Protein AF-A0A380FHE4-F1 (afdb_monomer_lite)

Structure (mmCIF, N/CA/C/O backbone)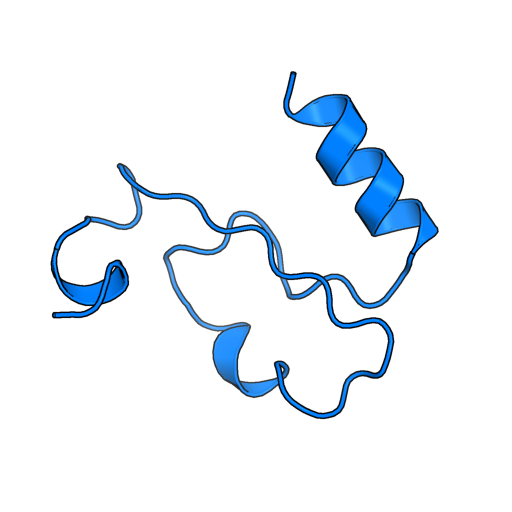:
data_AF-A0A380FHE4-F1
#
_entry.id   AF-A0A380FHE4-F1
#
loop_
_atom_site.group_PDB
_atom_site.id
_atom_site.type_symbol
_atom_site.label_atom_id
_atom_site.label_alt_id
_atom_site.label_comp_id
_atom_site.label_asym_id
_atom_site.label_entity_id
_atom_site.label_seq_id
_atom_site.pdbx_PDB_ins_code
_atom_site.Cartn_x
_atom_site.Cartn_y
_atom_site.Cartn_z
_atom_site.occupancy
_atom_site.B_iso_or_equiv
_atom_site.auth_seq_id
_atom_site.auth_comp_id
_atom_site.auth_asym_id
_atom_site.auth_atom_id
_atom_site.pdbx_PDB_model_num
ATOM 1 N N . MET A 1 1 ? 4.645 1.864 19.080 1.00 47.88 1 MET A N 1
ATOM 2 C CA . MET A 1 1 ? 3.207 1.529 18.948 1.00 47.88 1 MET A CA 1
ATOM 3 C C . MET A 1 1 ? 2.734 2.036 17.592 1.00 47.88 1 MET A C 1
ATOM 5 O O . MET A 1 1 ? 2.948 3.207 17.315 1.00 47.88 1 MET A O 1
ATOM 9 N N . SER A 1 2 ? 2.224 1.145 16.737 1.00 72.62 2 SER A N 1
ATOM 10 C CA . SER A 1 2 ? 2.024 1.372 15.294 1.00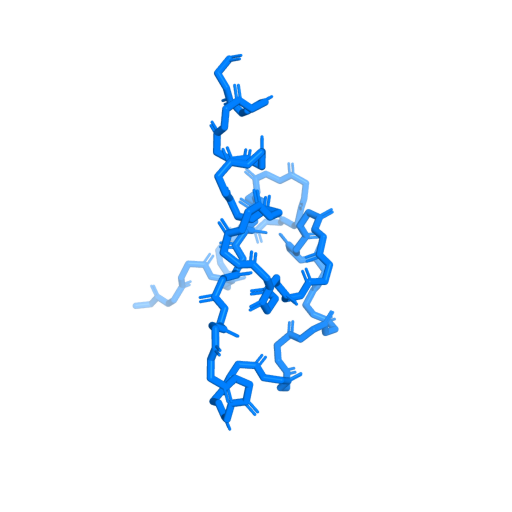 72.62 2 SER A CA 1
ATOM 11 C C . SER A 1 2 ? 0.892 2.366 14.980 1.00 72.62 2 SER A C 1
ATOM 13 O O . SER A 1 2 ? -0.135 2.352 15.656 1.00 72.62 2 SER A O 1
ATOM 15 N N . LEU A 1 3 ? 1.068 3.198 13.944 1.00 67.94 3 LEU A N 1
ATOM 16 C CA . LEU A 1 3 ? 0.110 4.226 13.490 1.00 67.94 3 LEU A CA 1
ATOM 17 C C . LEU A 1 3 ? -1.271 3.650 13.131 1.00 67.94 3 LEU A C 1
ATOM 19 O O . LEU A 1 3 ? -2.286 4.290 13.390 1.00 67.94 3 LEU A O 1
ATOM 23 N N . LEU A 1 4 ? -1.306 2.422 12.608 1.00 68.62 4 LEU A N 1
ATOM 24 C CA . LEU A 1 4 ? -2.529 1.712 12.210 1.00 68.62 4 LEU A CA 1
ATOM 25 C C . LEU A 1 4 ? -3.445 1.348 13.390 1.00 68.62 4 LEU A C 1
ATOM 27 O O . LEU A 1 4 ? -4.650 1.245 13.216 1.00 68.62 4 LEU A O 1
ATOM 31 N N . TYR A 1 5 ? -2.889 1.162 14.592 1.00 65.00 5 TYR A N 1
ATOM 32 C CA . TYR A 1 5 ? -3.659 0.752 15.777 1.00 65.00 5 TYR A CA 1
ATOM 33 C C . TYR A 1 5 ? -4.309 1.920 16.521 1.00 65.00 5 TYR A C 1
ATOM 35 O O . TYR A 1 5 ? -5.156 1.698 17.381 1.00 65.00 5 TYR A O 1
ATOM 43 N N . LYS A 1 6 ? -3.872 3.153 16.248 1.00 74.56 6 LYS A N 1
ATOM 44 C CA . LYS A 1 6 ? -4.345 4.348 16.957 1.00 74.56 6 LYS A CA 1
ATOM 45 C C . LYS A 1 6 ? -5.358 5.170 16.174 1.00 74.56 6 LYS A C 1
ATOM 47 O O . LYS A 1 6 ? -6.039 5.972 16.793 1.00 74.56 6 LYS A O 1
ATOM 52 N N . ASN A 1 7 ? -5.428 4.996 14.857 1.00 79.06 7 ASN A N 1
ATOM 53 C CA . ASN A 1 7 ? -6.230 5.857 13.999 1.00 79.06 7 ASN A CA 1
ATOM 54 C C . ASN A 1 7 ? -7.317 5.046 13.304 1.00 79.06 7 ASN A C 1
ATOM 56 O O . ASN A 1 7 ? -7.051 3.976 12.744 1.00 79.06 7 ASN A O 1
ATOM 60 N N . HIS A 1 8 ? -8.533 5.580 13.326 1.00 75.81 8 HIS A N 1
ATOM 61 C CA . HIS A 1 8 ? -9.621 5.057 12.521 1.00 75.81 8 HIS A CA 1
ATOM 62 C C . HIS A 1 8 ? -9.334 5.298 11.022 1.00 75.81 8 HIS A C 1
ATOM 64 O O . HIS A 1 8 ? -8.666 6.275 10.672 1.00 75.81 8 HIS A O 1
ATOM 70 N N . PRO A 1 9 ? -9.830 4.434 10.119 1.00 75.69 9 PRO A N 1
ATOM 71 C CA . PRO A 1 9 ? -9.619 4.568 8.672 1.00 75.69 9 PRO A CA 1
ATOM 72 C C . PRO A 1 9 ? -10.197 5.861 8.067 1.00 75.69 9 PRO A C 1
ATOM 74 O O . PRO A 1 9 ? -9.826 6.245 6.959 1.00 75.69 9 PRO A O 1
ATOM 77 N N . GLU A 1 10 ? -11.083 6.555 8.786 1.00 77.12 10 GLU A N 1
ATOM 78 C CA . GLU A 1 10 ? -11.587 7.882 8.408 1.00 77.12 10 GLU A CA 1
ATOM 79 C C . GLU A 1 10 ? -10.612 9.024 8.751 1.00 77.12 10 GLU A C 1
ATOM 81 O O . GLU A 1 10 ? -10.596 10.039 8.060 1.00 77.12 10 GLU A O 1
ATOM 86 N N . GLU A 1 11 ? -9.774 8.846 9.777 1.00 78.94 11 GLU A N 1
ATOM 87 C CA . GLU A 1 11 ? -8.843 9.868 10.273 1.00 78.94 11 GLU A CA 1
ATOM 88 C C . GLU A 1 11 ? -7.451 9.741 9.649 1.00 78.94 11 GLU A C 1
ATOM 90 O O . GLU A 1 11 ? -6.744 10.734 9.475 1.00 78.94 11 GLU A O 1
ATOM 95 N N . LEU A 1 12 ? -7.049 8.517 9.294 1.00 80.31 12 LEU A N 1
ATOM 96 C CA . LEU A 1 12 ? -5.757 8.242 8.680 1.00 80.31 12 LEU A CA 1
ATOM 97 C C . LEU A 1 12 ? -5.930 7.456 7.388 1.00 80.31 12 LEU A C 1
ATOM 99 O O . LEU A 1 12 ? -6.360 6.303 7.373 1.00 80.31 12 LEU A O 1
ATOM 103 N N . ARG A 1 13 ? -5.508 8.109 6.312 1.00 78.31 13 ARG A N 1
ATOM 104 C CA . ARG A 1 13 ? -5.568 7.620 4.947 1.00 78.31 13 ARG A CA 1
ATOM 105 C C . ARG A 1 13 ? -4.159 7.416 4.409 1.00 78.31 13 ARG A C 1
ATOM 107 O O . ARG A 1 13 ? -3.354 8.342 4.395 1.00 78.31 13 ARG A O 1
ATOM 114 N N . LEU A 1 14 ? -3.857 6.191 3.999 1.00 82.69 14 LEU A N 1
ATOM 115 C CA . LEU A 1 14 ? -2.544 5.775 3.523 1.00 82.69 14 LEU A CA 1
ATOM 116 C C . LEU A 1 14 ? -2.557 5.582 2.007 1.00 82.69 14 LEU A C 1
ATOM 118 O O . LEU A 1 14 ? -3.502 5.040 1.431 1.00 82.69 14 LEU A O 1
ATOM 122 N N . LEU A 1 15 ? -1.470 6.013 1.375 1.00 83.75 15 LEU A N 1
ATOM 123 C CA . LEU A 1 15 ? -1.166 5.756 -0.024 1.00 83.75 15 LEU A CA 1
ATOM 124 C C . LEU A 1 15 ? 0.103 4.904 -0.069 1.00 83.75 15 LEU A C 1
ATOM 126 O O . LEU A 1 15 ? 1.167 5.361 0.346 1.00 83.75 15 LEU A O 1
ATOM 130 N N . LEU A 1 16 ? -0.014 3.666 -0.545 1.00 84.88 16 LEU A N 1
ATOM 131 C CA . LEU A 1 16 ? 1.119 2.751 -0.680 1.00 84.88 16 LEU A CA 1
ATOM 132 C C . LEU A 1 16 ? 1.537 2.650 -2.143 1.00 84.88 16 LEU A C 1
ATOM 134 O O . LEU A 1 16 ? 0.697 2.468 -3.023 1.00 84.88 16 LEU A O 1
ATOM 138 N N . ILE A 1 17 ? 2.841 2.766 -2.388 1.00 83.94 17 ILE A N 1
ATOM 139 C CA . ILE A 1 17 ? 3.440 2.743 -3.722 1.00 83.94 17 ILE A CA 1
ATOM 140 C C . ILE A 1 17 ? 4.518 1.655 -3.715 1.00 83.94 17 ILE A C 1
ATOM 142 O O . ILE A 1 17 ? 5.547 1.815 -3.061 1.00 83.94 17 ILE A O 1
ATOM 146 N N . ASP A 1 18 ? 4.272 0.552 -4.422 1.00 82.12 18 ASP A N 1
ATOM 147 C CA . ASP A 1 18 ? 5.201 -0.576 -4.566 1.00 82.12 18 ASP A CA 1
ATOM 148 C C . ASP A 1 18 ? 5.467 -0.849 -6.054 1.00 82.12 18 ASP A C 1
ATOM 150 O O . ASP A 1 18 ? 4.778 -1.662 -6.673 1.00 82.12 18 ASP A O 1
ATOM 154 N N . PRO A 1 19 ? 6.479 -0.203 -6.656 1.00 77.06 19 PRO A N 1
ATOM 155 C CA . PRO A 1 19 ? 6.794 -0.391 -8.069 1.00 77.06 19 PRO A CA 1
ATOM 156 C C . PRO A 1 19 ? 7.379 -1.771 -8.395 1.00 77.06 19 PRO A C 1
ATOM 158 O O . PRO A 1 19 ? 7.571 -2.089 -9.567 1.00 77.06 19 PRO A O 1
ATOM 161 N N . LYS A 1 20 ? 7.710 -2.580 -7.381 1.00 72.81 20 LYS A N 1
ATOM 162 C CA . LYS A 1 20 ? 8.276 -3.920 -7.557 1.00 72.81 20 LYS A CA 1
ATOM 163 C C . LYS A 1 20 ? 7.246 -5.032 -7.337 1.00 72.81 20 LYS A C 1
ATOM 165 O O . LYS A 1 20 ? 7.489 -6.140 -7.797 1.00 72.81 20 LYS A O 1
ATOM 170 N N . MET A 1 21 ? 6.105 -4.739 -6.711 1.00 67.19 21 MET A N 1
ATOM 171 C CA . MET A 1 21 ? 5.016 -5.669 -6.404 1.00 67.19 21 MET A CA 1
ATOM 172 C C . MET A 1 21 ? 5.499 -6.939 -5.678 1.00 67.19 21 MET A C 1
ATOM 174 O O . MET A 1 21 ? 5.117 -8.050 -6.040 1.00 67.19 21 MET A O 1
ATOM 178 N N . VAL A 1 22 ? 6.371 -6.797 -4.673 1.00 67.81 22 VAL A N 1
ATOM 179 C CA . VAL A 1 22 ? 6.936 -7.962 -3.954 1.00 67.81 22 VAL A CA 1
ATOM 180 C C . VAL A 1 22 ? 6.585 -7.954 -2.472 1.00 67.81 22 VAL A C 1
ATOM 182 O O . VAL A 1 22 ? 6.350 -9.018 -1.905 1.00 67.81 22 VAL A O 1
ATOM 185 N N . GLU A 1 23 ? 6.509 -6.782 -1.840 1.00 73.19 23 GLU A N 1
ATOM 186 C CA . GLU A 1 23 ? 6.453 -6.700 -0.375 1.00 73.19 23 GLU A CA 1
ATOM 187 C C . GLU A 1 23 ? 5.119 -6.154 0.137 1.00 73.19 23 GLU A C 1
ATOM 189 O O . GLU A 1 23 ? 4.659 -6.570 1.201 1.00 73.19 23 GLU A O 1
ATOM 194 N N . LEU A 1 24 ? 4.454 -5.271 -0.623 1.00 73.38 24 LEU A N 1
ATOM 195 C CA . LEU A 1 24 ? 3.252 -4.586 -0.143 1.00 73.38 24 LEU A CA 1
ATOM 196 C C . LEU A 1 24 ? 1.916 -5.182 -0.613 1.00 73.38 24 LEU A C 1
ATOM 198 O O . LEU A 1 24 ? 0.863 -4.722 -0.175 1.00 73.38 24 LEU A O 1
ATOM 202 N N . ALA A 1 25 ? 1.931 -6.239 -1.429 1.00 72.06 25 ALA A N 1
ATOM 203 C CA . ALA A 1 25 ? 0.718 -6.909 -1.914 1.00 72.06 25 ALA A CA 1
ATOM 204 C C . ALA A 1 25 ? -0.285 -7.333 -0.808 1.00 72.06 25 ALA A C 1
ATOM 206 O O . ALA A 1 25 ? -1.484 -7.163 -1.025 1.00 72.06 25 ALA A O 1
ATOM 207 N N . PRO A 1 26 ? 0.137 -7.808 0.385 1.00 79.69 26 PRO A N 1
ATOM 208 C CA . PRO A 1 26 ? -0.798 -8.186 1.453 1.00 79.69 26 PRO A CA 1
ATOM 209 C C . PRO A 1 26 ? -1.520 -7.002 2.107 1.00 79.69 26 PRO A C 1
ATOM 211 O O . PRO A 1 26 ? -2.510 -7.197 2.805 1.00 79.69 26 PRO A O 1
ATOM 214 N N . TYR A 1 27 ? -1.025 -5.774 1.928 1.00 78.81 27 TYR A N 1
ATOM 215 C CA . TYR A 1 27 ? -1.613 -4.587 2.552 1.00 78.81 27 TYR A CA 1
ATOM 216 C C . TYR A 1 27 ? -2.785 -4.012 1.759 1.00 78.81 27 TYR A C 1
ATOM 218 O O . TYR A 1 27 ? -3.413 -3.073 2.233 1.00 78.81 27 TYR A O 1
ATOM 226 N N . ASN A 1 28 ? -3.096 -4.572 0.587 1.00 76.62 28 ASN A N 1
ATOM 227 C CA . ASN A 1 28 ? -4.127 -4.073 -0.322 1.00 76.62 28 ASN A CA 1
ATOM 228 C C . ASN A 1 28 ? -5.540 -4.058 0.294 1.00 76.62 28 ASN A C 1
ATOM 230 O O . ASN A 1 28 ? -6.375 -3.259 -0.117 1.00 76.62 28 ASN A O 1
ATOM 234 N N . ASP A 1 29 ? -5.781 -4.900 1.300 1.00 75.88 29 ASP A N 1
ATOM 235 C CA . ASP A 1 29 ? -7.053 -5.016 2.021 1.00 75.88 29 ASP A CA 1
ATOM 236 C C . ASP A 1 29 ? -7.126 -4.146 3.292 1.00 75.88 29 ASP A C 1
ATOM 238 O O . ASP A 1 29 ? -8.068 -4.259 4.079 1.00 75.88 29 ASP A O 1
ATOM 242 N N . LEU A 1 30 ? -6.141 -3.272 3.536 1.00 82.38 30 LEU A N 1
ATOM 243 C CA . LEU A 1 30 ? -6.206 -2.363 4.678 1.00 82.38 30 LEU A CA 1
ATOM 244 C C . LEU A 1 30 ? -7.318 -1.315 4.478 1.00 82.38 30 LEU A C 1
ATOM 246 O O . LEU A 1 30 ? -7.277 -0.561 3.504 1.00 82.38 30 LEU A O 1
ATOM 250 N N . PRO A 1 31 ? -8.249 -1.159 5.440 1.00 80.50 31 PRO A N 1
ATOM 251 C CA . PRO A 1 31 ? -9.341 -0.186 5.340 1.00 80.50 31 PRO A CA 1
ATOM 252 C C . PRO A 1 31 ? -8.851 1.269 5.385 1.00 80.50 31 PRO A C 1
ATOM 254 O O . PRO A 1 31 ? -9.583 2.185 5.025 1.00 80.50 31 PRO A O 1
ATOM 257 N N . HIS A 1 32 ? -7.608 1.485 5.821 1.00 82.56 32 HIS A N 1
ATOM 258 C CA . HIS A 1 32 ? -6.938 2.784 5.842 1.00 82.56 32 HIS A CA 1
ATOM 259 C C . HIS A 1 32 ? -6.413 3.220 4.467 1.00 82.56 32 HIS A C 1
ATOM 261 O O . HIS A 1 32 ? -5.921 4.340 4.346 1.00 82.56 32 HIS A O 1
ATOM 267 N N . LEU A 1 33 ? -6.458 2.372 3.435 1.00 81.69 33 LEU A N 1
ATOM 268 C CA . LEU A 1 33 ? -5.953 2.727 2.110 1.00 81.69 33 LEU A CA 1
ATOM 269 C C . LEU A 1 33 ? -6.937 3.588 1.319 1.00 81.69 33 LEU A C 1
ATOM 271 O O . LEU A 1 33 ? -8.121 3.281 1.204 1.00 81.69 33 LEU A O 1
ATOM 275 N N . VAL A 1 34 ? -6.419 4.656 0.712 1.00 80.88 34 VAL A N 1
ATOM 276 C CA . VAL A 1 34 ? -7.199 5.519 -0.196 1.00 80.88 34 VAL A CA 1
ATOM 277 C C . VAL A 1 34 ? -7.426 4.846 -1.547 1.00 80.88 34 VAL A C 1
ATOM 279 O O . VAL A 1 34 ? -8.438 5.075 -2.206 1.00 80.88 34 VAL A O 1
ATOM 282 N N . SER A 1 35 ? -6.468 4.025 -1.963 1.00 79.25 35 SER A N 1
ATOM 283 C CA . SER A 1 35 ? -6.474 3.266 -3.206 1.00 79.25 35 SER A CA 1
ATOM 284 C C . SER A 1 35 ? -5.713 1.959 -2.993 1.00 79.25 35 SER A C 1
ATOM 286 O O . SER A 1 35 ? -4.856 1.908 -2.104 1.00 79.25 35 SER A O 1
ATOM 288 N N . PRO A 1 36 ? -5.946 0.927 -3.824 1.00 81.50 36 PRO A N 1
ATOM 289 C CA . PRO A 1 36 ? -5.064 -0.233 -3.850 1.00 81.50 36 PRO A CA 1
ATOM 290 C C . PRO A 1 36 ? -3.604 0.192 -4.061 1.00 81.50 36 PRO A C 1
ATOM 292 O O . PRO A 1 36 ? -3.327 1.283 -4.579 1.00 81.50 36 PRO A O 1
ATOM 295 N N . VAL A 1 37 ? -2.682 -0.674 -3.642 1.00 83.69 37 VAL A N 1
ATOM 296 C CA . VAL A 1 37 ? -1.235 -0.457 -3.725 1.00 83.69 37 VAL A CA 1
ATOM 297 C C . VAL A 1 37 ? -0.867 -0.103 -5.160 1.00 83.69 37 VAL A C 1
ATOM 299 O O . VAL A 1 37 ? -1.089 -0.875 -6.095 1.00 83.69 37 VAL A O 1
ATOM 302 N N . ILE A 1 38 ? -0.314 1.093 -5.334 1.00 84.56 38 ILE A N 1
ATOM 303 C CA . ILE A 1 38 ? 0.040 1.608 -6.647 1.00 84.56 38 ILE A CA 1
ATOM 304 C C . ILE A 1 38 ? 1.352 0.969 -7.078 1.00 84.56 38 ILE A C 1
ATOM 306 O O . ILE A 1 38 ? 2.396 1.190 -6.469 1.00 84.56 38 ILE A O 1
ATOM 310 N N . THR A 1 39 ? 1.300 0.208 -8.163 1.00 83.12 39 THR A N 1
ATOM 311 C CA . THR A 1 39 ? 2.480 -0.405 -8.781 1.00 83.12 39 THR A CA 1
ATOM 312 C C . THR A 1 39 ? 3.074 0.453 -9.896 1.00 83.12 39 THR A C 1
ATOM 314 O O . THR A 1 39 ? 4.257 0.346 -10.207 1.00 83.12 39 THR A O 1
ATOM 317 N N . ASP A 1 40 ? 2.285 1.351 -10.489 1.00 82.94 40 ASP A N 1
ATOM 318 C CA . ASP A 1 40 ? 2.738 2.211 -11.578 1.00 82.94 40 ASP A CA 1
ATOM 319 C C . ASP A 1 40 ? 3.285 3.557 -11.068 1.00 82.94 40 ASP A C 1
ATOM 321 O O . ASP A 1 40 ? 2.621 4.311 -10.354 1.00 82.94 40 ASP A O 1
ATOM 325 N N . VAL A 1 41 ? 4.509 3.898 -11.476 1.00 77.62 41 VAL A N 1
ATOM 326 C CA . VAL A 1 41 ? 5.206 5.120 -11.032 1.00 77.62 41 VAL A CA 1
ATOM 327 C C . VAL A 1 41 ? 4.523 6.399 -11.551 1.00 77.62 41 VAL A C 1
ATOM 329 O O . VAL A 1 41 ? 4.578 7.454 -10.907 1.00 77.62 41 VAL A O 1
ATOM 332 N N . LYS A 1 42 ? 3.841 6.337 -12.703 1.00 80.00 42 LYS A N 1
ATOM 333 C CA . LYS A 1 42 ? 3.079 7.479 -13.230 1.00 80.00 42 LYS A CA 1
ATOM 334 C C . LYS A 1 42 ? 1.796 7.675 -12.433 1.00 80.00 42 LYS A C 1
ATOM 336 O O . LYS A 1 42 ? 1.501 8.812 -12.064 1.00 80.00 42 LYS A O 1
ATOM 341 N N . ALA A 1 43 ? 1.094 6.589 -12.105 1.00 77.38 43 ALA A N 1
ATOM 342 C CA . ALA A 1 43 ? -0.064 6.631 -11.213 1.00 77.38 43 ALA A CA 1
ATOM 343 C C . ALA A 1 43 ? 0.322 7.178 -9.826 1.00 77.38 43 ALA A C 1
ATOM 345 O O . ALA A 1 43 ? -0.368 8.042 -9.296 1.00 77.38 43 ALA A O 1
ATOM 346 N N . ALA A 1 44 ? 1.487 6.789 -9.298 1.00 75.62 44 ALA A N 1
ATOM 347 C CA . ALA A 1 44 ? 2.032 7.317 -8.047 1.00 75.62 44 ALA A CA 1
ATOM 348 C C . ALA A 1 44 ? 2.231 8.840 -8.095 1.00 75.62 44 ALA A C 1
ATOM 350 O O . ALA A 1 44 ? 1.806 9.567 -7.197 1.00 75.62 44 ALA A O 1
ATOM 351 N N . THR A 1 45 ? 2.826 9.337 -9.182 1.00 76.75 45 THR A N 1
ATOM 352 C CA . THR A 1 45 ? 3.043 10.778 -9.393 1.00 76.75 45 THR A CA 1
ATOM 353 C C . THR A 1 45 ? 1.718 11.538 -9.499 1.00 76.75 45 THR A C 1
ATOM 355 O O . THR A 1 45 ? 1.611 12.668 -9.023 1.00 76.75 45 THR A O 1
ATOM 358 N N . GLN A 1 46 ? 0.695 10.920 -10.096 1.00 77.88 46 GLN A N 1
ATOM 359 C CA . GLN A 1 46 ? -0.646 11.489 -10.186 1.00 77.88 46 GLN A CA 1
ATOM 360 C C . GLN A 1 46 ? -1.329 11.555 -8.813 1.00 77.88 46 GLN A C 1
ATOM 362 O O . GLN A 1 46 ? -1.865 12.604 -8.465 1.00 77.88 46 GLN A O 1
ATOM 367 N N . SER A 1 47 ? -1.252 10.497 -8.003 1.00 72.50 47 SER A N 1
ATOM 368 C CA . SER A 1 47 ? -1.811 10.480 -6.644 1.00 72.50 47 SER A CA 1
ATOM 369 C C . SER A 1 47 ? -1.136 11.486 -5.711 1.00 72.50 47 SER A C 1
ATOM 371 O O . SER A 1 47 ? -1.812 12.109 -4.900 1.00 72.50 47 SER A O 1
ATOM 373 N N . LEU A 1 48 ? 0.174 11.703 -5.867 1.00 72.94 48 LEU A N 1
ATOM 374 C CA . LEU A 1 48 ? 0.913 12.736 -5.133 1.00 72.94 48 LEU A CA 1
ATOM 375 C C . LEU A 1 48 ? 0.529 14.154 -5.585 1.00 72.94 48 LEU A C 1
ATOM 377 O O . LEU A 1 48 ? 0.421 15.051 -4.758 1.00 72.94 48 LEU A O 1
ATOM 381 N N . LYS A 1 49 ? 0.292 14.367 -6.888 1.00 71.25 49 LYS A N 1
ATOM 382 C CA . LYS A 1 49 ? -0.119 15.674 -7.434 1.00 71.25 49 LYS A CA 1
ATOM 383 C C . LYS A 1 49 ? -1.546 16.079 -7.075 1.00 71.25 49 LYS A C 1
ATOM 385 O O . LYS A 1 49 ? -1.814 17.269 -6.989 1.00 71.25 49 LYS A O 1
ATOM 390 N N . ME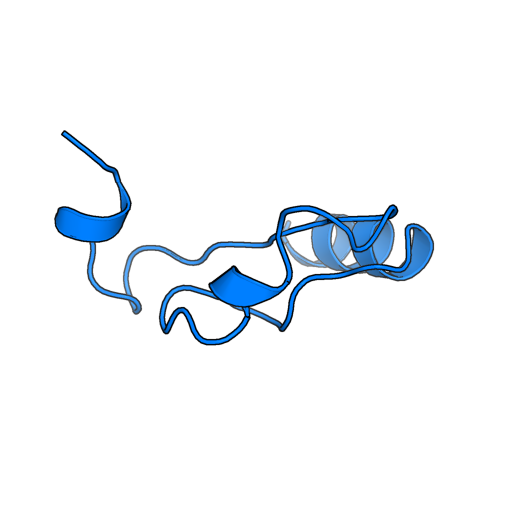T A 1 50 ? -2.442 15.110 -6.922 1.00 60.47 50 MET A N 1
ATOM 391 C CA . MET A 1 50 ? -3.858 15.335 -6.604 1.00 60.47 50 MET A CA 1
ATOM 392 C C . MET A 1 50 ? -4.126 15.442 -5.092 1.00 60.47 50 MET A C 1
ATOM 394 O O . MET A 1 50 ? -5.262 15.690 -4.701 1.00 60.47 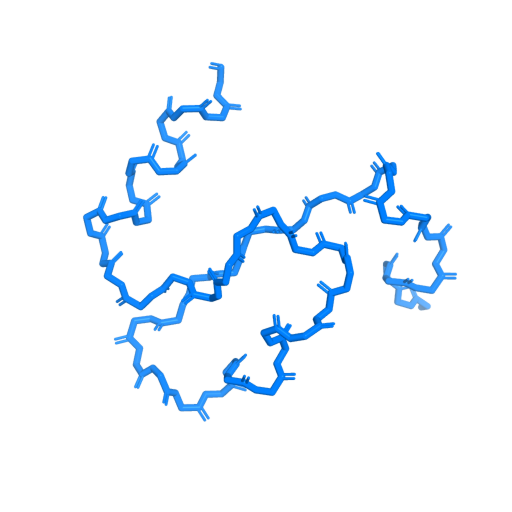50 MET A O 1
ATOM 398 N N . GLY A 1 51 ? -3.110 15.201 -4.254 1.00 59.16 51 GLY A N 1
ATOM 399 C CA . GLY A 1 51 ? -3.191 15.249 -2.790 1.00 59.16 51 GLY A CA 1
ATOM 400 C C . GLY A 1 51 ? -2.781 16.585 -2.157 1.00 59.16 51 GLY A C 1
ATOM 401 O O . GLY A 1 51 ? -2.703 16.645 -0.931 1.00 59.16 51 GLY A O 1
ATOM 402 N N . CYS A 1 52 ? -2.512 17.618 -2.965 1.00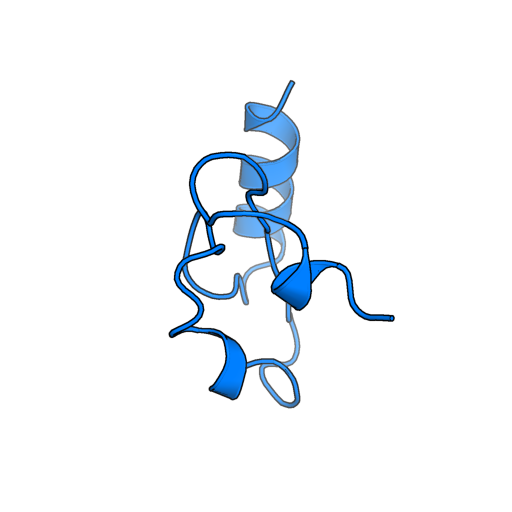 45.56 52 CYS A N 1
ATOM 403 C CA . CYS A 1 52 ? -2.362 19.010 -2.527 1.00 45.56 52 CYS A CA 1
ATOM 404 C C . CYS A 1 52 ? -3.606 19.825 -2.883 1.00 45.56 52 CYS A C 1
ATOM 406 O O . CYS A 1 52 ? -4.139 19.613 -3.996 1.00 45.56 52 CYS A O 1
#

Secondary structure (DSSP, 8-state):
--GGGTS-TTT--B--B-TT-SSSGGGGG-TTBSSSPB--HHHHHHHHHTT-

pLDDT: mean 75.46, std 8.22, range [45.56, 84.88]

Organism: Staphylococcus gallinarum (NCBI:txid1293)

Foldseek 3Di:
DDPLVPDDLV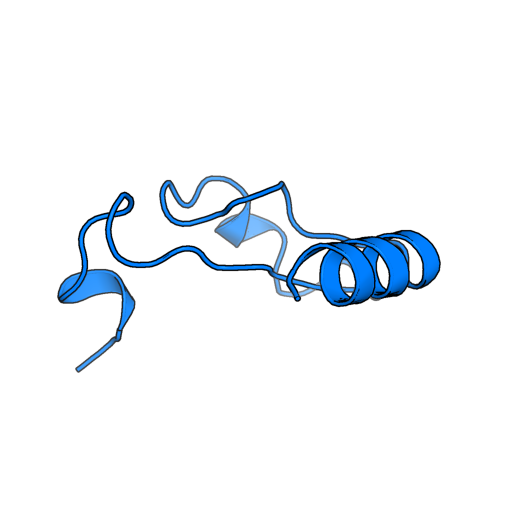GAADAAEALPPDPCQVVQPPSNYPHGHHNDPVVVVVVVVVVD

InterPro domains:
  IPR002543 FtsK domain [PF01580] (1-49)
  IPR027417 P-loop containing nucleoside triphosphate hydrolase [G3DSA:3.40.50.300] (1-51)
  IPR050206 FtsK/SpoIIIE/SftA cell division and DNA translocation [PTHR22683] (1-49)

Sequence (52 aa):
MSLLYKNHPEELRLLLIDPKMVELAPYNDLPHLVSPVITDVKAATQSLKMGC

Radius of gyration: 11.6 Å; chains: 1; bounding box: 20×27×32 Å